Protein AF-A0A2K3LV87-F1 (afdb_monomer_lite)

Foldseek 3Di:
DDDPPPPPPPPPCVPVVVVVVVVVVVVVVVVQVVCCVVVVHHSCVVLQVPHCPPPPNVVVVVVVVVVVVVVVVVVVVVD

Organism: Trifolium pratense (NCBI:txid57577)

pLDDT: mean 71.87, std 13.56, range [50.84, 93.38]

Sequence (79 aa):
MPVSIRCEQNTNDGNGLDVWLGRVAMVGFATAITVEITSGKGLLENFGLTSPLPTVALAVTALVGVLTAVFIFQSASEN

Radius of gyration: 20.31 Å; chains: 1; bounding box: 38×55×37 Å

Secondary structure (DSSP, 8-state):
-----------TT--THHHHHHHHHHHHHHHHHHHHHHHSS-HHHHTTTTTT-TTHHHHHHHHHHHHHHHHHHHHHH--

Structure (mmCIF, N/CA/C/O backbone):
data_AF-A0A2K3LV87-F1
#
_entry.id   AF-A0A2K3LV87-F1
#
loop_
_atom_site.group_PDB
_atom_site.id
_atom_site.type_symbol
_atom_site.label_atom_id
_atom_site.label_alt_id
_atom_site.label_comp_id
_atom_site.label_asym_id
_atom_site.label_entity_id
_atom_site.label_seq_id
_atom_site.pdbx_PDB_ins_code
_atom_site.Cartn_x
_atom_site.Cartn_y
_atom_site.Cartn_z
_atom_site.occupancy
_atom_site.B_iso_or_equiv
_atom_site.auth_seq_id
_atom_site.auth_comp_id
_atom_site.auth_asym_id
_atom_site.auth_atom_id
_atom_site.pdbx_PDB_model_num
ATOM 1 N N . MET A 1 1 ? 25.947 41.567 -12.987 1.00 52.66 1 MET A N 1
ATOM 2 C CA . MET A 1 1 ? 26.177 40.306 -13.725 1.00 52.66 1 MET A CA 1
ATOM 3 C C . MET A 1 1 ? 25.135 39.315 -13.219 1.00 52.66 1 MET A C 1
ATOM 5 O O . MET A 1 1 ? 25.178 39.035 -12.027 1.00 52.66 1 MET A O 1
ATOM 9 N N . PRO A 1 2 ? 24.133 38.890 -14.007 1.00 60.22 2 PRO A N 1
ATOM 10 C CA . PRO A 1 2 ? 23.137 37.948 -13.508 1.00 60.22 2 PRO A CA 1
ATOM 11 C C . PRO A 1 2 ? 23.770 36.558 -13.395 1.00 60.22 2 PRO A C 1
ATOM 13 O O . PRO A 1 2 ? 24.252 36.004 -14.381 1.00 60.22 2 PRO A O 1
ATOM 16 N N . VAL A 1 3 ? 23.794 36.019 -12.176 1.00 67.75 3 VAL A N 1
ATOM 17 C CA . VAL A 1 3 ? 24.144 34.621 -11.922 1.00 67.75 3 VAL A CA 1
ATOM 18 C C . VAL A 1 3 ? 23.038 33.776 -12.545 1.00 67.75 3 VAL A C 1
ATOM 20 O O . VAL A 1 3 ? 21.921 33.720 -12.037 1.00 67.75 3 VAL A O 1
ATOM 23 N N . SER A 1 4 ? 23.330 33.168 -13.691 1.00 60.69 4 SER A N 1
ATOM 24 C CA . SER A 1 4 ? 22.455 32.172 -14.296 1.00 60.69 4 SER A CA 1
ATOM 25 C C . SER A 1 4 ? 22.578 30.895 -13.473 1.00 60.69 4 SER A C 1
ATOM 27 O O . SER A 1 4 ? 23.491 30.096 -13.659 1.00 60.69 4 SER A O 1
ATOM 29 N N . ILE A 1 5 ? 21.665 30.711 -12.519 1.00 66.81 5 ILE A N 1
ATOM 30 C CA . ILE A 1 5 ? 21.464 29.408 -11.890 1.00 66.81 5 ILE A CA 1
ATOM 31 C C . ILE A 1 5 ? 20.856 28.516 -12.972 1.00 66.81 5 ILE A C 1
ATOM 33 O O . ILE A 1 5 ? 19.647 28.503 -13.198 1.00 66.81 5 ILE A O 1
ATOM 37 N N . ARG A 1 6 ? 21.723 27.829 -13.720 1.00 66.75 6 ARG A N 1
ATOM 38 C CA . ARG A 1 6 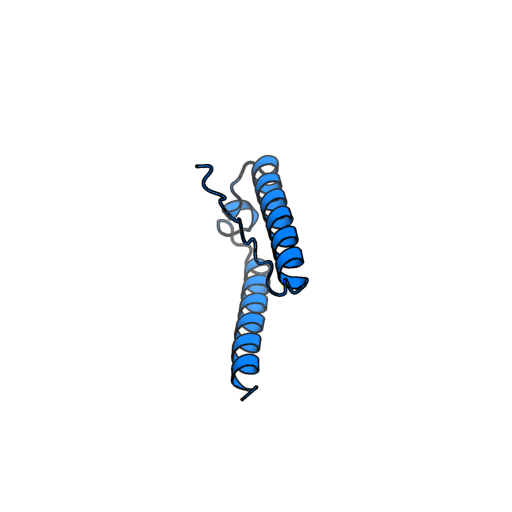? 21.325 26.717 -14.574 1.00 66.75 6 ARG A CA 1
ATOM 39 C C . ARG A 1 6 ? 20.860 25.620 -13.622 1.00 66.75 6 ARG A C 1
ATOM 41 O O . ARG A 1 6 ? 21.671 24.847 -13.124 1.00 66.75 6 ARG A O 1
ATOM 48 N N . CYS A 1 7 ? 19.560 25.580 -13.342 1.00 67.44 7 CYS A N 1
ATOM 49 C CA . CYS A 1 7 ? 18.931 24.379 -12.818 1.00 67.44 7 CYS A CA 1
ATOM 50 C C . CYS A 1 7 ? 19.015 23.329 -13.927 1.00 67.44 7 CYS A C 1
ATOM 52 O O . CYS A 1 7 ? 18.103 23.189 -14.738 1.00 67.44 7 CYS A O 1
ATOM 54 N N . GLU A 1 8 ? 20.150 22.639 -14.003 1.00 61.50 8 GLU A N 1
ATOM 55 C CA . GLU A 1 8 ? 20.252 21.347 -14.661 1.00 61.50 8 GLU A CA 1
ATOM 56 C C . GLU A 1 8 ? 19.424 20.384 -13.805 1.00 61.50 8 GLU A C 1
ATOM 58 O O . GLU A 1 8 ? 19.942 19.641 -12.974 1.00 61.50 8 GLU A O 1
ATOM 63 N N . GLN A 1 9 ? 18.096 20.455 -13.938 1.00 59.12 9 GLN A N 1
ATOM 64 C CA . GLN A 1 9 ? 17.224 19.390 -13.475 1.00 59.12 9 GLN A CA 1
ATOM 65 C C . GLN A 1 9 ? 17.360 18.279 -14.503 1.00 59.12 9 GLN A C 1
ATOM 67 O O . GLN A 1 9 ? 16.525 18.077 -15.380 1.00 59.12 9 GLN A O 1
ATOM 72 N N . ASN A 1 10 ? 18.508 17.627 -14.419 1.00 54.81 10 ASN A N 1
ATOM 73 C CA . ASN A 1 10 ? 18.797 16.414 -15.114 1.00 54.81 10 ASN A 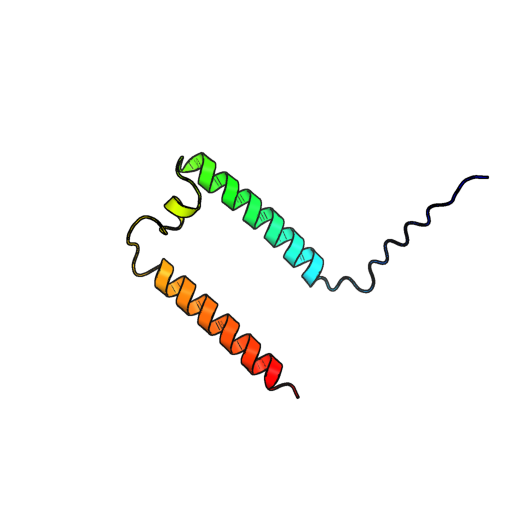CA 1
ATOM 74 C C . ASN A 1 10 ? 17.811 15.368 -14.571 1.00 54.81 10 ASN A C 1
ATOM 76 O O . ASN A 1 10 ? 18.027 14.719 -13.552 1.00 54.81 10 ASN A O 1
ATOM 80 N N . THR A 1 11 ? 16.666 15.253 -15.237 1.00 58.44 11 THR A N 1
ATOM 81 C CA . THR A 1 11 ? 15.906 14.012 -15.248 1.00 58.44 11 THR A CA 1
ATOM 82 C C . THR A 1 11 ? 16.705 13.059 -16.138 1.00 58.44 11 THR A C 1
ATOM 84 O O . THR A 1 11 ? 16.280 12.781 -17.257 1.00 58.44 11 THR A O 1
ATOM 87 N N . ASN A 1 12 ? 17.924 12.668 -15.726 1.00 54.00 12 ASN A N 1
ATOM 88 C CA . ASN A 1 12 ? 18.615 11.545 -16.363 1.00 54.00 12 ASN A CA 1
ATOM 89 C C . ASN A 1 12 ? 17.627 10.393 -16.263 1.00 54.00 12 ASN A C 1
ATOM 91 O O . ASN A 1 12 ? 17.359 9.918 -15.163 1.00 54.00 12 ASN A O 1
ATOM 95 N N . ASP A 1 13 ? 17.037 10.039 -17.399 1.00 56.19 13 ASP A N 1
ATOM 96 C CA . ASP A 1 13 ? 16.426 8.740 -17.612 1.00 56.19 13 ASP A CA 1
ATOM 97 C C . ASP A 1 13 ? 15.468 8.326 -16.488 1.00 56.19 13 ASP A C 1
ATOM 99 O O . ASP A 1 13 ? 15.631 7.275 -15.872 1.00 56.19 13 ASP A O 1
ATOM 103 N N . GLY A 1 14 ? 14.478 9.180 -16.198 1.00 58.47 14 GLY A N 1
ATOM 104 C CA . GLY A 1 14 ? 13.395 8.874 -15.262 1.00 58.47 14 GLY A CA 1
ATOM 105 C C . GLY A 1 14 ? 12.578 7.703 -15.794 1.00 58.47 14 GLY A C 1
ATOM 106 O O . GLY A 1 14 ? 11.614 7.877 -16.545 1.00 58.47 14 GLY A O 1
ATOM 107 N N . ASN A 1 15 ? 13.029 6.494 -15.487 1.00 67.38 15 ASN A N 1
ATOM 108 C CA . ASN A 1 15 ? 12.337 5.258 -15.773 1.00 67.38 15 ASN A CA 1
ATOM 109 C C . ASN A 1 15 ? 10.947 5.397 -15.149 1.00 67.38 15 ASN A C 1
ATOM 111 O O . ASN A 1 15 ? 10.853 5.674 -13.964 1.00 67.38 15 ASN A O 1
ATOM 115 N N . GLY A 1 16 ? 9.854 5.223 -15.901 1.00 76.44 16 GLY A N 1
ATOM 116 C CA . GLY A 1 16 ? 8.490 5.549 -15.432 1.00 76.44 16 GLY A CA 1
ATOM 117 C C . GLY A 1 16 ? 8.090 4.967 -14.060 1.00 76.44 16 GLY A C 1
ATOM 118 O O . GLY A 1 16 ? 7.116 5.423 -13.459 1.00 76.44 16 GLY A O 1
ATOM 119 N N . LEU A 1 17 ? 8.868 4.008 -13.548 1.00 79.19 17 LEU A N 1
ATOM 120 C CA . LEU A 1 17 ? 8.924 3.587 -12.153 1.00 79.19 17 LEU A CA 1
ATOM 121 C C . LEU A 1 17 ? 9.079 4.729 -11.138 1.00 79.19 17 LEU A C 1
ATOM 123 O O . LEU A 1 17 ? 8.293 4.753 -10.204 1.00 79.19 17 LEU A O 1
ATOM 127 N N . ASP A 1 18 ? 10.016 5.671 -11.257 1.00 79.06 18 ASP A N 1
ATOM 128 C CA . ASP A 1 18 ? 10.208 6.716 -10.230 1.00 79.06 18 ASP A CA 1
ATOM 129 C C . ASP A 1 18 ? 8.984 7.637 -10.097 1.00 79.06 18 ASP A C 1
ATOM 131 O O . ASP A 1 18 ? 8.519 7.920 -8.987 1.00 79.06 18 ASP A O 1
ATOM 135 N N . VAL A 1 19 ? 8.368 8.008 -11.221 1.00 85.44 19 VAL A N 1
ATOM 136 C CA . VAL A 1 19 ? 7.086 8.728 -11.240 1.00 85.44 19 VAL A CA 1
ATOM 137 C C . VAL A 1 19 ? 5.940 7.872 -10.687 1.00 85.44 19 VAL A C 1
ATOM 139 O O . VAL A 1 19 ? 5.094 8.380 -9.946 1.00 85.44 19 VAL A O 1
ATOM 142 N N . TRP A 1 20 ? 5.879 6.584 -11.035 1.00 89.12 20 TRP A N 1
ATOM 143 C CA . TRP A 1 20 ? 4.844 5.672 -10.543 1.00 89.12 20 TRP A CA 1
ATOM 144 C C . TRP A 1 20 ? 4.953 5.459 -9.026 1.00 89.12 20 TRP A C 1
ATOM 146 O O . TRP A 1 20 ? 3.957 5.623 -8.321 1.00 89.12 20 TRP A O 1
ATOM 156 N N . LEU A 1 21 ? 6.163 5.214 -8.510 1.00 89.06 21 LEU A N 1
ATOM 157 C CA . LEU A 1 21 ? 6.456 5.117 -7.079 1.00 89.06 21 LEU A CA 1
ATOM 158 C C . LEU A 1 21 ? 6.091 6.418 -6.357 1.00 89.06 21 LEU A C 1
ATOM 160 O O . LEU A 1 21 ? 5.431 6.370 -5.320 1.00 89.06 21 LEU A O 1
ATOM 164 N N . GLY A 1 22 ? 6.452 7.579 -6.913 1.00 91.06 22 GLY A N 1
ATOM 165 C CA . GLY A 1 22 ? 6.104 8.878 -6.333 1.00 91.06 22 GLY A CA 1
ATOM 166 C C . GLY A 1 22 ? 4.591 9.094 -6.211 1.00 91.06 22 GLY A C 1
ATOM 167 O O . GLY A 1 22 ? 4.104 9.561 -5.180 1.00 91.06 22 GLY A O 1
ATOM 168 N N . ARG A 1 23 ? 3.814 8.694 -7.226 1.00 92.81 23 ARG A N 1
ATOM 169 C CA . ARG A 1 23 ? 2.343 8.785 -7.200 1.00 92.81 23 ARG A CA 1
ATOM 170 C C . ARG A 1 23 ? 1.726 7.823 -6.193 1.00 92.81 23 ARG A C 1
ATOM 172 O O . ARG A 1 23 ? 0.846 8.227 -5.435 1.00 92.81 23 ARG A O 1
ATOM 179 N N . VAL A 1 24 ? 2.195 6.577 -6.163 1.00 92.06 24 VAL A N 1
ATOM 180 C CA . VAL A 1 24 ? 1.736 5.575 -5.192 1.00 92.06 24 VAL A CA 1
ATOM 181 C C . VAL A 1 24 ? 2.050 6.030 -3.768 1.00 92.06 24 VAL A C 1
ATOM 183 O O . VAL A 1 24 ? 1.190 5.911 -2.901 1.00 92.06 24 VAL A O 1
ATOM 186 N N . ALA A 1 25 ? 3.217 6.632 -3.532 1.00 89.25 25 ALA A N 1
ATOM 187 C CA . ALA A 1 25 ? 3.577 7.191 -2.233 1.00 89.25 25 ALA A CA 1
ATOM 188 C C . ALA A 1 25 ? 2.633 8.328 -1.806 1.00 89.25 25 ALA A C 1
ATOM 190 O O . ALA A 1 25 ? 2.141 8.322 -0.678 1.00 89.25 25 ALA A O 1
ATOM 191 N N . MET A 1 26 ? 2.320 9.269 -2.707 1.00 93.38 26 MET A N 1
ATOM 192 C CA . MET A 1 26 ? 1.375 10.357 -2.418 1.00 93.38 26 MET A CA 1
ATOM 193 C C . MET A 1 26 ? -0.031 9.836 -2.094 1.00 93.38 26 MET A C 1
ATOM 195 O O . MET A 1 26 ? -0.649 10.291 -1.131 1.00 93.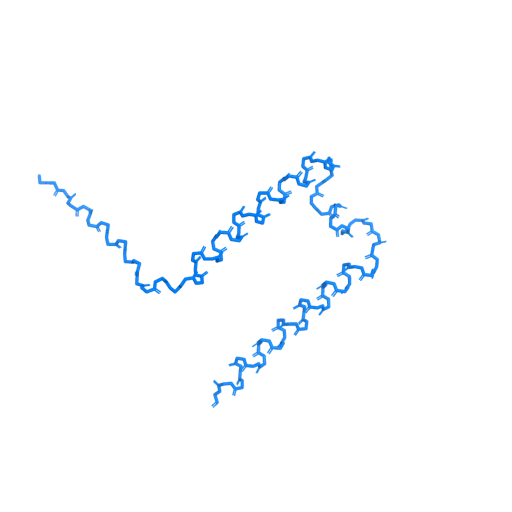38 26 MET A O 1
ATOM 199 N N . VAL A 1 27 ? -0.529 8.859 -2.859 1.00 92.38 27 VAL A N 1
ATOM 200 C CA . VAL A 1 27 ? -1.838 8.233 -2.608 1.00 92.38 27 VAL A CA 1
ATOM 201 C C . VAL A 1 27 ? -1.822 7.453 -1.294 1.00 92.38 27 VAL A C 1
ATOM 203 O O . VAL A 1 27 ? -2.720 7.626 -0.475 1.00 92.38 27 VAL A O 1
ATOM 206 N N . GLY A 1 28 ? -0.782 6.654 -1.049 1.00 88.25 28 GLY A N 1
ATOM 207 C CA . GLY A 1 28 ? -0.611 5.894 0.187 1.00 88.25 28 GLY A CA 1
ATOM 208 C 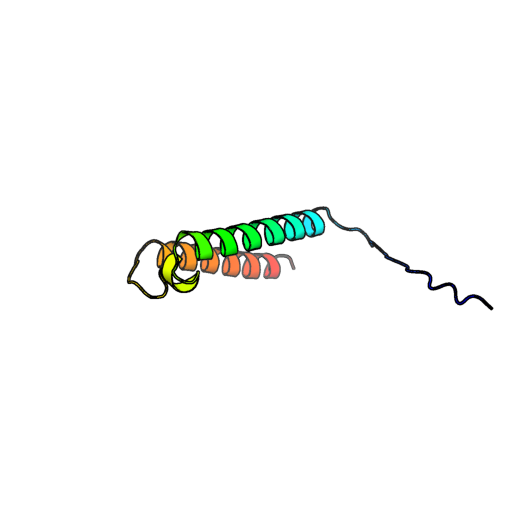C . GLY A 1 28 ? -0.633 6.799 1.416 1.00 88.25 28 GLY A C 1
ATOM 209 O O . GLY A 1 28 ? -1.403 6.560 2.344 1.00 88.25 28 GLY A O 1
ATOM 210 N N . PHE A 1 29 ? 0.109 7.904 1.386 1.00 88.12 29 PHE A N 1
ATOM 211 C CA . PHE A 1 29 ? 0.100 8.886 2.467 1.00 88.12 29 PHE A CA 1
ATOM 212 C C . PHE A 1 29 ? -1.279 9.535 2.668 1.00 88.12 29 PHE A C 1
ATOM 214 O O . PHE A 1 29 ? -1.767 9.605 3.794 1.00 88.12 29 PHE A O 1
ATOM 221 N N . ALA A 1 30 ? -1.953 9.950 1.592 1.00 89.31 30 ALA A N 1
ATOM 222 C CA . ALA A 1 30 ? -3.288 10.545 1.685 1.00 89.31 30 ALA A CA 1
ATOM 223 C C . ALA A 1 30 ? -4.320 9.573 2.286 1.00 89.31 30 ALA A C 1
ATOM 225 O O . ALA A 1 30 ? -5.125 9.957 3.140 1.00 89.31 30 ALA A O 1
ATOM 226 N N . THR A 1 31 ? -4.274 8.299 1.885 1.00 81.81 31 THR A N 1
ATOM 227 C CA . THR A 1 31 ? -5.127 7.258 2.476 1.00 81.81 31 THR A CA 1
ATOM 228 C C . THR A 1 31 ? -4.813 7.041 3.952 1.00 81.81 31 THR A C 1
ATOM 230 O O . THR A 1 31 ? -5.736 6.915 4.752 1.00 81.81 31 THR A O 1
ATOM 233 N N . ALA A 1 32 ? -3.534 7.091 4.332 1.00 79.12 32 ALA A N 1
ATOM 234 C CA . ALA A 1 32 ? -3.100 6.928 5.708 1.00 79.12 32 ALA A CA 1
ATOM 235 C C . ALA A 1 32 ? -3.682 8.035 6.615 1.00 79.12 32 ALA A C 1
ATOM 237 O O . ALA A 1 32 ? -4.313 7.750 7.630 1.00 79.12 32 ALA A O 1
ATOM 238 N N . ILE A 1 33 ? -3.590 9.297 6.185 1.00 82.56 33 ILE A N 1
ATOM 239 C CA . ILE A 1 33 ? -4.203 10.429 6.898 1.00 82.56 33 ILE A CA 1
ATOM 240 C C . ILE A 1 33 ? -5.734 10.297 6.967 1.00 82.56 33 ILE A C 1
ATOM 242 O O . ILE A 1 33 ? -6.338 10.537 8.010 1.00 82.56 33 ILE A O 1
ATOM 246 N N . THR A 1 34 ? -6.381 9.880 5.875 1.00 79.00 34 THR A N 1
ATOM 247 C CA . THR A 1 34 ? -7.848 9.718 5.825 1.00 79.00 34 THR A CA 1
ATOM 248 C C . THR A 1 34 ? -8.336 8.676 6.831 1.00 79.00 34 THR A C 1
ATOM 250 O O . THR A 1 34 ? -9.326 8.894 7.530 1.00 79.00 34 THR A O 1
ATOM 253 N N . VAL A 1 35 ? -7.633 7.550 6.932 1.00 70.56 35 VAL A N 1
ATOM 254 C CA . VAL A 1 35 ? -7.948 6.472 7.876 1.00 70.56 35 VAL A CA 1
ATOM 255 C C . VAL A 1 35 ? -7.748 6.924 9.324 1.00 70.56 35 VAL A C 1
ATOM 257 O O . VAL A 1 35 ? -8.570 6.607 10.180 1.00 70.56 35 VAL A O 1
ATOM 260 N N . GLU A 1 36 ? -6.713 7.719 9.596 1.00 68.94 36 GLU A N 1
ATOM 261 C CA . GLU A 1 36 ? -6.467 8.277 10.929 1.00 68.94 36 GLU A CA 1
ATOM 262 C C . GLU A 1 36 ? -7.589 9.223 11.382 1.00 68.94 36 GLU A C 1
ATOM 264 O O . GLU A 1 36 ? -8.096 9.106 12.498 1.00 68.94 36 GLU A O 1
ATOM 269 N N . ILE A 1 37 ? -8.035 10.117 10.494 1.00 72.75 37 ILE A N 1
ATOM 270 C CA . ILE A 1 37 ? -9.099 11.087 10.792 1.00 72.75 37 ILE A CA 1
ATOM 271 C C . ILE A 1 37 ? -10.455 10.390 10.950 1.00 72.75 37 ILE A C 1
ATOM 273 O O . ILE A 1 37 ? -11.211 10.705 11.866 1.00 72.75 37 ILE A O 1
ATOM 277 N N . THR A 1 38 ? -10.781 9.452 10.058 1.00 68.00 38 THR A N 1
ATOM 278 C CA . THR A 1 38 ? -12.087 8.771 10.062 1.00 68.00 38 THR A CA 1
ATOM 279 C C . THR A 1 38 ? -12.237 7.792 11.220 1.00 68.00 38 THR A C 1
ATOM 281 O O . THR A 1 38 ? -13.330 7.664 11.767 1.00 68.00 38 THR A O 1
ATOM 284 N N . SER A 1 39 ? -11.155 7.122 11.621 1.00 66.31 39 SER A N 1
ATOM 285 C CA . SER A 1 39 ? -11.194 6.141 12.703 1.00 66.31 39 SER A CA 1
ATOM 286 C C . SER A 1 39 ? -10.968 6.751 14.091 1.00 66.31 39 SER A C 1
ATOM 288 O O . SER A 1 39 ? -11.224 6.074 15.088 1.00 66.31 39 SER A O 1
ATOM 290 N N . GLY A 1 40 ? -10.469 7.994 14.180 1.00 59.75 40 GLY A N 1
ATOM 291 C CA . GLY A 1 40 ? -10.206 8.701 15.444 1.00 59.75 40 GLY A CA 1
ATOM 292 C C . GLY A 1 40 ? -9.145 8.044 16.340 1.00 59.75 40 GLY A C 1
ATOM 293 O O . GLY A 1 40 ? -8.934 8.473 17.472 1.00 59.75 40 GLY A O 1
ATOM 294 N N . LYS A 1 41 ? -8.488 6.999 15.833 1.00 62.94 41 LYS A N 1
ATOM 295 C CA . LYS A 1 41 ? -7.428 6.205 16.449 1.00 62.94 41 LYS A CA 1
ATOM 296 C C . LYS A 1 41 ? -6.274 6.201 15.451 1.00 62.94 41 LYS A C 1
ATOM 298 O O . LYS A 1 41 ? -6.512 6.013 14.259 1.00 62.94 41 LYS A O 1
ATOM 303 N N . GLY A 1 42 ? -5.050 6.445 15.919 1.00 57.69 42 GLY A N 1
ATOM 304 C CA . GLY A 1 42 ? -3.870 6.543 15.051 1.00 57.69 42 GLY A CA 1
ATOM 305 C C . GLY A 1 42 ? -3.724 5.325 14.136 1.00 57.69 42 GLY A C 1
ATOM 306 O O . GLY A 1 42 ? -4.181 4.231 14.475 1.00 57.69 42 GLY A O 1
ATOM 307 N N . LEU A 1 43 ? -3.050 5.482 12.995 1.00 55.59 43 LEU A N 1
ATOM 308 C CA . LEU A 1 43 ? -2.832 4.397 12.025 1.00 55.59 43 LEU A CA 1
ATOM 309 C C . LEU A 1 43 ? -2.371 3.075 12.659 1.00 55.59 43 LEU A C 1
ATOM 311 O O . LEU A 1 43 ? -2.811 2.009 12.247 1.00 55.59 43 LEU A O 1
ATOM 315 N N . LEU A 1 44 ? -1.554 3.133 13.711 1.00 53.78 44 LEU A N 1
ATOM 316 C CA . LEU A 1 44 ? -1.072 1.973 14.467 1.00 53.78 44 LEU A CA 1
ATOM 317 C C . LEU A 1 44 ? -2.196 1.170 15.153 1.00 53.78 44 LEU A C 1
ATOM 319 O O . LEU A 1 44 ? -2.135 -0.055 15.248 1.00 53.78 44 LEU A O 1
ATOM 323 N N . GLU A 1 45 ? -3.247 1.843 15.614 1.00 55.25 45 GLU A N 1
ATOM 324 C CA . GLU A 1 45 ? -4.416 1.194 16.204 1.00 55.25 45 GLU A CA 1
ATOM 325 C C . GLU A 1 45 ? -5.379 0.639 15.151 1.00 55.25 45 GLU A C 1
ATOM 327 O O . GLU A 1 45 ? -5.989 -0.400 15.400 1.00 55.25 45 GLU A O 1
ATOM 332 N N . ASN A 1 46 ? -5.486 1.275 13.978 1.00 53.06 46 ASN A N 1
ATOM 333 C CA . ASN A 1 46 ? -6.335 0.800 12.879 1.00 53.06 46 ASN A CA 1
ATOM 334 C C . ASN A 1 46 ? -5.680 -0.325 12.051 1.00 53.06 46 ASN A C 1
ATOM 336 O O . ASN A 1 46 ? -6.365 -1.220 11.567 1.00 53.06 46 ASN A O 1
ATOM 340 N N . PHE A 1 47 ? -4.346 -0.336 11.948 1.00 57.16 47 PHE A N 1
ATOM 341 C CA . PHE A 1 47 ? -3.568 -1.457 11.402 1.00 57.16 47 PHE A CA 1
ATOM 342 C C . PHE A 1 47 ? -3.452 -2.646 12.375 1.00 57.16 47 PHE A C 1
ATOM 344 O O . PHE A 1 47 ? -2.884 -3.676 12.016 1.00 57.16 47 PHE A O 1
ATOM 351 N N . GLY A 1 48 ? -4.003 -2.542 13.592 1.00 51.12 48 GLY A N 1
ATOM 352 C CA . GLY A 1 48 ? -4.057 -3.663 14.530 1.00 51.12 48 GLY A CA 1
ATOM 353 C C . GLY A 1 48 ? -2.741 -3.9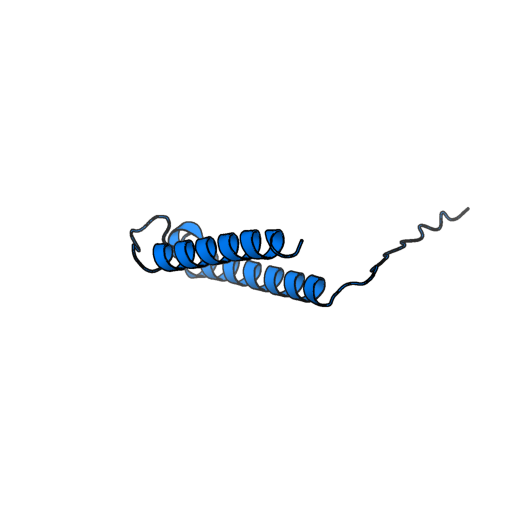70 15.253 1.00 51.12 48 GLY A C 1
ATOM 354 O O . GLY A 1 48 ? -2.563 -5.089 15.712 1.00 51.12 48 GLY A O 1
ATOM 355 N N . LEU A 1 49 ? -1.826 -3.006 15.414 1.00 52.28 49 LEU A N 1
ATOM 356 C CA . LEU A 1 49 ? -0.626 -3.195 16.253 1.00 52.28 49 LEU A CA 1
ATOM 357 C C . LEU A 1 49 ? -0.930 -3.136 17.764 1.00 52.28 49 LEU A C 1
ATOM 359 O O . LEU A 1 49 ? -0.118 -3.597 18.560 1.00 52.28 49 LEU A O 1
ATOM 363 N N . THR A 1 50 ? -2.101 -2.618 18.160 1.00 50.84 50 THR A N 1
ATOM 364 C CA . THR A 1 50 ? -2.550 -2.542 19.570 1.00 50.84 50 THR A CA 1
ATOM 365 C C . THR A 1 50 ? -3.650 -3.551 19.934 1.00 50.84 50 THR A C 1
ATOM 367 O O . THR A 1 50 ? -3.935 -3.754 21.111 1.00 50.84 50 THR A O 1
ATOM 370 N N . SER A 1 51 ? -4.268 -4.229 18.963 1.00 53.31 51 SER A N 1
ATOM 371 C CA . SER A 1 51 ? -5.279 -5.258 19.245 1.00 53.31 51 SER A CA 1
ATOM 372 C C . SER A 1 51 ? -4.893 -6.564 18.562 1.00 53.31 51 SER A C 1
ATOM 374 O O . SER A 1 51 ? -4.430 -6.524 17.426 1.00 53.31 51 SER A O 1
ATOM 376 N N . PRO A 1 52 ? -5.036 -7.723 19.226 1.00 51.81 52 PRO A N 1
ATOM 377 C CA . PRO A 1 52 ? -4.648 -8.998 18.649 1.00 51.81 52 PRO A CA 1
ATOM 378 C C . PRO A 1 52 ? -5.543 -9.290 17.440 1.00 51.81 52 PRO A C 1
ATOM 380 O O . PRO A 1 52 ? -6.630 -9.842 17.571 1.00 51.81 52 PRO A O 1
ATOM 383 N N . LEU A 1 53 ? -5.078 -8.922 16.248 1.00 55.00 53 LEU A N 1
ATOM 384 C CA . LEU A 1 53 ? -5.588 -9.389 14.963 1.00 55.00 53 LEU A CA 1
ATOM 385 C C . LEU A 1 53 ? -4.559 -10.388 14.415 1.00 55.00 53 LEU A C 1
ATOM 387 O O . LEU A 1 53 ? -3.751 -10.055 13.546 1.00 55.00 53 LEU A O 1
ATOM 391 N N . PRO A 1 54 ? -4.547 -11.618 14.964 1.00 61.19 54 PRO A N 1
ATOM 392 C CA . PRO A 1 54 ? -3.436 -12.562 14.848 1.00 61.19 54 PRO A CA 1
ATOM 393 C C . PRO A 1 54 ? -3.237 -13.133 13.442 1.00 61.19 54 PRO A C 1
ATOM 395 O O . PRO A 1 54 ? -2.248 -13.815 13.205 1.00 61.19 54 PRO A O 1
ATOM 398 N N . THR A 1 55 ? -4.153 -12.887 12.503 1.00 62.03 55 THR A N 1
ATOM 399 C CA . THR A 1 55 ? -4.142 -13.573 11.203 1.00 62.03 55 THR A CA 1
ATOM 400 C C . THR A 1 55 ? -3.839 -12.635 10.045 1.00 62.03 55 THR A C 1
ATOM 402 O O . THR A 1 55 ? -2.998 -12.968 9.220 1.00 62.03 55 THR A O 1
ATOM 405 N N . VAL A 1 56 ? -4.456 -11.450 9.983 1.00 67.56 56 VAL A N 1
ATOM 406 C CA . VAL A 1 56 ? -4.254 -10.523 8.852 1.00 67.56 56 VAL A CA 1
ATOM 407 C C . VAL A 1 56 ? -2.891 -9.841 8.939 1.00 67.56 56 VAL A C 1
ATOM 409 O O . VAL A 1 56 ? -2.146 -9.861 7.965 1.00 67.56 56 VAL A O 1
ATOM 412 N N . ALA A 1 57 ? -2.514 -9.314 10.107 1.00 66.31 57 ALA A N 1
ATOM 413 C CA . ALA A 1 57 ? -1.198 -8.703 10.295 1.00 66.31 57 ALA A CA 1
ATOM 414 C C . ALA A 1 57 ? -0.068 -9.728 10.108 1.00 66.31 57 ALA A C 1
ATOM 416 O O . ALA A 1 57 ? 0.931 -9.432 9.453 1.00 66.31 57 ALA A O 1
ATOM 417 N N . LEU A 1 58 ? -0.252 -10.955 10.613 1.00 67.62 58 LEU A N 1
ATOM 418 C CA . LEU A 1 58 ? 0.691 -12.057 10.419 1.00 67.62 58 LEU A CA 1
ATOM 419 C C . LEU A 1 58 ? 0.798 -12.455 8.944 1.00 67.62 58 LEU A C 1
ATOM 421 O O . LEU A 1 58 ? 1.906 -12.594 8.443 1.00 67.62 58 LEU A O 1
ATOM 425 N N . ALA A 1 59 ? -0.327 -12.599 8.238 1.00 71.44 59 ALA A N 1
ATOM 426 C CA . ALA A 1 59 ? -0.335 -12.955 6.822 1.00 71.44 59 ALA A CA 1
ATOM 427 C C . ALA A 1 59 ? 0.330 -11.874 5.963 1.00 71.44 59 ALA A C 1
ATOM 429 O O . ALA A 1 59 ? 1.142 -12.201 5.105 1.00 71.44 59 ALA A O 1
ATOM 430 N N . VAL A 1 60 ? 0.045 -10.593 6.221 1.00 77.44 6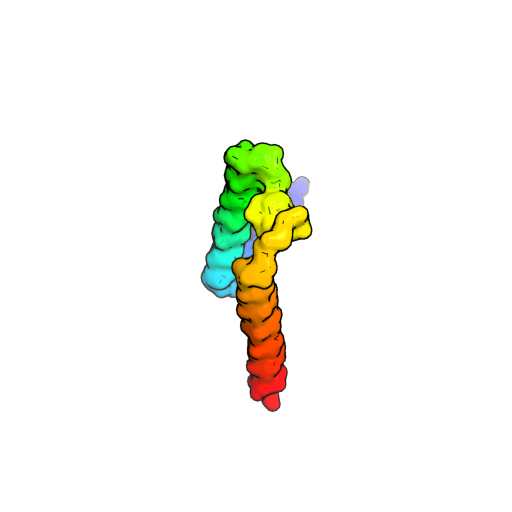0 VAL A N 1
ATOM 431 C CA . VAL A 1 60 ? 0.670 -9.475 5.499 1.00 77.44 60 VAL A CA 1
ATOM 432 C C . VAL A 1 60 ? 2.161 -9.393 5.820 1.00 77.44 60 VAL A C 1
ATOM 434 O O . VAL A 1 60 ? 2.968 -9.272 4.905 1.00 77.44 60 VAL A O 1
ATOM 437 N N . THR A 1 61 ? 2.553 -9.530 7.087 1.00 77.00 61 THR A N 1
ATOM 438 C CA . THR A 1 61 ? 3.970 -9.498 7.488 1.00 77.00 61 THR A CA 1
ATOM 439 C C . THR A 1 61 ? 4.743 -10.684 6.914 1.00 77.00 61 THR A C 1
ATOM 441 O O . THR A 1 61 ? 5.844 -10.505 6.401 1.00 77.00 61 THR A O 1
ATOM 444 N N . ALA A 1 62 ? 4.164 -11.886 6.946 1.00 78.31 62 ALA A N 1
ATOM 445 C CA . ALA A 1 62 ? 4.758 -13.077 6.352 1.00 78.31 62 ALA A CA 1
ATOM 446 C C . ALA A 1 62 ? 4.873 -12.940 4.830 1.00 78.31 62 ALA A C 1
ATOM 448 O O . ALA A 1 62 ? 5.924 -13.234 4.273 1.00 78.31 62 ALA A O 1
ATOM 449 N N . LEU A 1 63 ? 3.832 -12.446 4.155 1.00 82.44 63 LEU A N 1
ATOM 450 C CA . LEU A 1 63 ? 3.842 -12.259 2.707 1.00 82.44 63 LEU A CA 1
ATOM 451 C C . LEU A 1 63 ? 4.867 -11.201 2.282 1.00 82.44 63 LEU A C 1
ATOM 453 O O . LEU A 1 63 ? 5.658 -11.455 1.378 1.00 82.44 63 LEU A O 1
ATOM 457 N N . VAL A 1 64 ? 4.913 -10.055 2.966 1.00 85.69 64 VAL A N 1
ATOM 458 C CA . VAL A 1 64 ? 5.917 -9.010 2.714 1.00 85.69 64 VAL A CA 1
ATOM 459 C C . VAL A 1 64 ? 7.325 -9.532 3.005 1.00 85.69 64 VAL A C 1
ATOM 461 O O . VAL A 1 64 ? 8.211 -9.333 2.182 1.00 85.69 64 VAL A O 1
ATOM 464 N N . GLY A 1 65 ? 7.534 -10.242 4.118 1.00 87.12 65 GLY A N 1
ATOM 465 C CA . GLY A 1 65 ? 8.831 -10.820 4.483 1.00 87.12 65 GLY A CA 1
ATOM 466 C C . GLY A 1 65 ? 9.326 -11.898 3.513 1.00 87.12 65 GLY A C 1
ATOM 467 O O . GLY A 1 65 ? 10.510 -11.950 3.194 1.00 87.12 65 GLY A O 1
ATOM 468 N N . VAL A 1 66 ? 8.425 -12.742 3.003 1.00 89.19 66 VAL A N 1
ATOM 469 C CA . VAL A 1 66 ? 8.762 -13.747 1.984 1.00 89.19 66 VAL A CA 1
ATOM 470 C C . VAL A 1 66 ? 9.107 -13.068 0.665 1.00 89.19 66 VAL A C 1
ATOM 472 O O . VAL A 1 66 ? 10.120 -13.410 0.061 1.00 89.19 66 VAL A O 1
ATOM 475 N N . LEU A 1 67 ? 8.313 -12.088 0.225 1.00 87.06 67 LEU A N 1
ATOM 476 C CA . LEU A 1 67 ? 8.595 -11.358 -1.010 1.00 87.06 67 LEU A CA 1
ATOM 477 C C . LEU A 1 67 ? 9.939 -10.630 -0.931 1.00 87.06 67 LEU A C 1
ATOM 479 O O . LEU A 1 67 ? 10.746 -10.776 -1.843 1.00 87.06 67 LEU A O 1
ATOM 483 N N . THR A 1 68 ? 10.226 -9.907 0.153 1.00 88.81 68 THR A N 1
ATOM 484 C CA . THR A 1 68 ? 11.514 -9.213 0.309 1.00 88.81 68 THR A CA 1
ATOM 485 C C . THR A 1 68 ? 12.689 -10.185 0.318 1.00 88.81 68 THR A C 1
ATOM 487 O O . THR A 1 68 ? 13.679 -9.932 -0.366 1.00 88.81 68 THR A O 1
ATOM 490 N N . ALA A 1 69 ? 12.573 -11.323 1.008 1.00 87.38 69 ALA A N 1
ATOM 491 C CA . ALA A 1 69 ? 13.600 -12.360 0.984 1.00 87.38 69 ALA A CA 1
ATOM 492 C C . ALA A 1 69 ? 13.814 -12.922 -0.433 1.00 87.38 69 ALA A C 1
ATOM 494 O O . ALA A 1 69 ? 14.951 -13.019 -0.888 1.00 87.38 69 ALA A O 1
ATOM 495 N N . VAL A 1 70 ? 12.737 -13.243 -1.156 1.00 88.88 70 VAL A N 1
ATOM 496 C CA . VAL A 1 70 ? 12.809 -13.755 -2.535 1.00 88.88 70 VAL A CA 1
ATOM 497 C C . VAL A 1 70 ? 13.454 -12.741 -3.477 1.00 88.88 70 VAL A C 1
ATOM 499 O O . VAL A 1 70 ? 14.296 -13.131 -4.281 1.00 88.88 70 VAL A O 1
ATOM 502 N N . PHE A 1 71 ? 13.106 -11.457 -3.369 1.00 85.94 71 PHE A N 1
ATOM 503 C CA . PHE A 1 71 ? 13.736 -10.399 -4.158 1.00 85.94 71 PHE A CA 1
ATOM 504 C C . PHE A 1 71 ? 15.237 -10.303 -3.870 1.00 85.94 71 PHE A C 1
ATOM 506 O O . PHE A 1 71 ? 16.020 -10.248 -4.808 1.00 85.94 71 PHE A O 1
ATOM 513 N N . ILE A 1 72 ? 15.662 -10.368 -2.603 1.00 90.75 72 ILE A N 1
ATOM 514 C CA . ILE A 1 72 ? 17.090 -10.361 -2.242 1.00 90.75 72 ILE A CA 1
ATOM 515 C C . ILE A 1 72 ? 17.823 -11.572 -2.842 1.00 90.75 72 ILE A C 1
ATOM 517 O O . ILE A 1 72 ? 18.910 -11.417 -3.394 1.00 90.75 72 ILE A O 1
ATOM 521 N N . PHE A 1 73 ? 17.235 -12.769 -2.761 1.00 88.25 73 PHE A N 1
ATOM 522 C CA . PHE A 1 73 ? 17.849 -13.983 -3.303 1.00 88.25 73 PHE A CA 1
ATOM 523 C C . PHE A 1 73 ? 17.883 -14.015 -4.837 1.00 88.25 73 PHE A C 1
ATOM 525 O O . PHE A 1 73 ? 18.877 -14.470 -5.395 1.00 88.25 73 PHE A O 1
ATOM 532 N N . GLN A 1 74 ? 16.851 -13.517 -5.526 1.00 84.19 74 GLN A N 1
ATOM 533 C CA . GLN A 1 74 ? 16.885 -13.382 -6.988 1.00 84.19 74 GLN A CA 1
ATOM 534 C C . GLN A 1 74 ? 17.920 -12.344 -7.428 1.00 84.19 74 GLN A C 1
ATOM 536 O O . GLN A 1 74 ? 18.742 -12.655 -8.284 1.00 84.19 74 GLN A O 1
ATOM 541 N N . SER A 1 75 ? 17.974 -11.180 -6.771 1.00 75.69 75 SER A N 1
ATOM 542 C CA . SER A 1 75 ? 18.993 -10.160 -7.051 1.00 75.69 75 SER A CA 1
ATOM 543 C C . SER A 1 75 ? 20.424 -10.669 -6.852 1.00 75.69 75 SER A C 1
ATOM 545 O O . SER A 1 75 ? 21.336 -10.191 -7.514 1.00 75.69 75 SER A O 1
ATOM 547 N N . ALA A 1 76 ? 20.639 -11.624 -5.943 1.00 72.50 76 ALA A N 1
ATOM 548 C CA . ALA A 1 76 ? 21.944 -12.252 -5.733 1.00 72.50 76 ALA A CA 1
ATOM 549 C C . ALA A 1 76 ? 22.261 -13.377 -6.739 1.00 72.50 76 ALA A C 1
ATOM 551 O O . ALA A 1 76 ? 23.427 -13.717 -6.910 1.00 72.50 76 ALA A O 1
ATOM 552 N N . SER A 1 77 ? 21.243 -13.971 -7.369 1.00 71.31 77 SER A N 1
ATOM 553 C CA . SER A 1 77 ? 21.388 -15.052 -8.353 1.00 71.31 77 SER A CA 1
ATOM 554 C C . SER A 1 77 ? 21.579 -14.542 -9.785 1.00 71.31 77 SER A C 1
ATOM 556 O O . SER A 1 77 ? 22.018 -15.314 -10.634 1.00 71.31 77 SER A O 1
ATOM 558 N N . GLU A 1 78 ? 21.240 -13.284 -10.075 1.00 63.69 78 GLU A N 1
ATOM 559 C CA . GLU A 1 78 ? 21.630 -12.592 -11.310 1.00 63.69 78 GLU A CA 1
ATOM 560 C C . GLU A 1 78 ? 23.097 -12.115 -11.220 1.00 63.69 78 GLU A C 1
ATOM 562 O O . GLU A 1 78 ? 23.384 -10.924 -11.272 1.00 63.69 78 GLU A O 1
ATOM 567 N N . ASN A 1 79 ? 24.038 -13.046 -11.030 1.00 54.00 79 ASN A N 1
ATOM 568 C CA . ASN A 1 79 ? 25.489 -12.882 -11.213 1.00 54.00 79 ASN A CA 1
ATOM 569 C C . ASN A 1 79 ? 26.150 -14.266 -11.332 1.00 54.00 79 ASN A C 1
ATOM 571 O O . ASN A 1 79 ? 27.310 -14.325 -11.798 1.00 54.00 79 ASN A O 1
#